Protein AF-A0A3D6BNQ5-F1 (afdb_monomer)

Mean predicted aligned error: 3.82 Å

Secondary structure (DSSP, 8-state):
-----EE---SS-SGGG--TT---TTT---SEEEEEEEETTEEEEEEEEE-------TT-HHHHS---------

Radius of gyration: 15.72 Å; Cα contacts (8 Å, |Δi|>4): 66; chains: 1; bounding box: 34×34×42 Å

Foldseek 3Di:
DPPDEAEDDDPDWCVVVDDPVDDDPPPDDGQWDWDWDDDPNDTHHTYIYGDDDDDDDPPDCCVVPVPDDDDDDD

pLDDT: mean 94.42, std 8.0, range [49.03, 98.5]

Structure (mmCIF, N/CA/C/O backbone):
data_AF-A0A3D6BNQ5-F1
#
_entry.id   AF-A0A3D6BNQ5-F1
#
loop_
_atom_site.group_PDB
_atom_site.id
_atom_site.type_symbol
_atom_site.label_atom_id
_atom_site.label_alt_id
_atom_site.label_comp_id
_atom_site.label_asym_id
_atom_site.label_entity_id
_atom_site.label_seq_id
_atom_site.pdbx_PDB_ins_code
_atom_site.Cartn_x
_atom_site.Cartn_y
_atom_site.Cartn_z
_atom_site.occupancy
_atom_site.B_iso_or_equiv
_atom_site.auth_seq_id
_atom_site.auth_comp_id
_atom_site.auth_asym_id
_atom_site.auth_atom_id
_atom_site.pdbx_PDB_model_num
ATOM 1 N N . MET A 1 1 ? -2.779 23.008 6.747 1.00 49.03 1 MET A N 1
ATOM 2 C CA . MET A 1 1 ? -2.267 21.840 7.492 1.00 49.03 1 MET A CA 1
ATOM 3 C C . MET A 1 1 ? -1.103 21.287 6.697 1.00 49.03 1 MET A C 1
ATOM 5 O O . MET A 1 1 ? -1.284 21.030 5.514 1.00 49.03 1 MET A O 1
ATOM 9 N N . SER A 1 2 ? 0.094 21.227 7.278 1.00 53.31 2 SER A N 1
ATOM 10 C CA . SER A 1 2 ? 1.245 20.647 6.582 1.00 53.31 2 SER A CA 1
ATOM 11 C C . SER A 1 2 ? 1.131 19.129 6.690 1.00 53.31 2 SER A C 1
ATOM 13 O O . SER A 1 2 ? 1.397 18.566 7.748 1.00 53.31 2 SER A O 1
ATOM 15 N N . ASN A 1 3 ? 0.643 18.477 5.635 1.00 71.12 3 ASN A N 1
ATOM 16 C CA . ASN A 1 3 ? 0.548 17.019 5.581 1.00 71.12 3 ASN A CA 1
ATOM 17 C C . ASN A 1 3 ? 1.936 16.473 5.246 1.00 71.12 3 ASN A C 1
ATOM 19 O O . ASN A 1 3 ? 2.282 16.298 4.079 1.00 71.12 3 ASN A O 1
ATOM 23 N N . ASN A 1 4 ? 2.763 16.289 6.274 1.00 91.00 4 ASN A N 1
ATOM 24 C CA . ASN A 1 4 ? 4.113 15.776 6.102 1.00 91.00 4 ASN A CA 1
ATOM 25 C C . ASN A 1 4 ? 4.050 14.255 5.903 1.00 91.00 4 ASN A C 1
ATOM 27 O O . ASN A 1 4 ? 3.806 13.515 6.854 1.00 91.00 4 ASN A O 1
ATOM 31 N N . ILE A 1 5 ? 4.211 13.807 4.658 1.00 96.81 5 ILE A N 1
ATOM 32 C CA . ILE A 1 5 ? 4.244 12.387 4.297 1.00 96.81 5 ILE A CA 1
ATOM 33 C C . ILE A 1 5 ? 5.695 11.914 4.372 1.00 96.81 5 ILE A C 1
ATOM 35 O O . ILE A 1 5 ? 6.560 12.425 3.661 1.00 96.81 5 ILE A O 1
ATOM 39 N N . SER A 1 6 ? 5.957 10.918 5.215 1.00 97.62 6 SER A N 1
ATOM 40 C CA . SER A 1 6 ? 7.263 10.255 5.287 1.00 97.62 6 SER A CA 1
ATOM 41 C C . SER A 1 6 ? 7.509 9.441 4.010 1.00 97.62 6 SER A C 1
ATOM 43 O O . SER A 1 6 ? 6.602 8.771 3.521 1.00 97.62 6 SER A O 1
ATOM 45 N N . ILE A 1 7 ? 8.721 9.490 3.445 1.00 97.88 7 ILE A N 1
ATOM 46 C CA . ILE A 1 7 ? 9.058 8.769 2.207 1.00 97.88 7 ILE A CA 1
ATOM 47 C C . ILE A 1 7 ? 10.319 7.934 2.409 1.00 97.88 7 ILE A C 1
ATOM 49 O O . ILE A 1 7 ? 11.410 8.471 2.596 1.00 97.88 7 ILE A O 1
ATOM 53 N N . THR A 1 8 ? 10.177 6.617 2.267 1.00 98.25 8 THR A N 1
ATOM 54 C CA . THR A 1 8 ? 11.286 5.657 2.252 1.00 98.25 8 THR A CA 1
ATOM 55 C C . THR A 1 8 ? 11.428 5.049 0.859 1.00 98.25 8 THR A C 1
ATOM 57 O 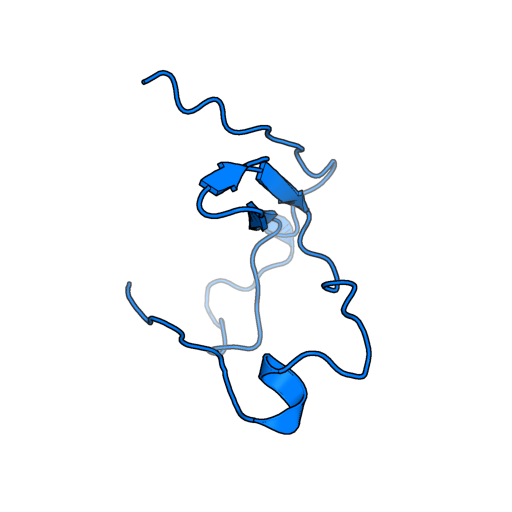O . THR A 1 8 ? 10.571 4.302 0.389 1.00 98.25 8 THR A O 1
ATOM 60 N N . LYS A 1 9 ? 12.530 5.365 0.169 1.00 98.06 9 LYS A N 1
ATOM 61 C CA . LYS A 1 9 ? 12.789 4.884 -1.197 1.00 98.06 9 LYS A CA 1
ATOM 62 C C . LYS A 1 9 ? 13.400 3.480 -1.198 1.00 98.06 9 LYS A C 1
ATOM 64 O O . LYS A 1 9 ? 14.177 3.133 -0.311 1.00 98.06 9 LYS A O 1
ATOM 69 N N . VAL A 1 10 ? 13.103 2.692 -2.236 1.00 97.88 10 VAL A N 1
ATOM 70 C CA . VAL A 1 10 ? 13.830 1.440 -2.496 1.00 97.88 10 VAL A CA 1
ATOM 71 C C . VAL A 1 10 ? 15.238 1.757 -2.999 1.00 97.88 10 VAL A C 1
ATOM 73 O O . VAL A 1 10 ? 15.457 2.782 -3.642 1.00 97.88 10 VAL A O 1
ATOM 76 N N . LYS A 1 11 ? 16.201 0.867 -2.733 1.00 96.81 11 LYS A N 1
ATOM 77 C CA . LYS A 1 11 ? 17.584 1.022 -3.224 1.00 96.81 11 LYS A CA 1
ATOM 78 C C . LYS A 1 11 ? 17.707 0.788 -4.731 1.00 96.81 11 LYS A C 1
ATOM 80 O O . LYS A 1 11 ? 18.536 1.415 -5.377 1.00 96.81 11 LYS A O 1
ATOM 85 N N . LYS A 1 12 ? 16.906 -0.133 -5.274 1.00 96.44 12 LYS A N 1
ATOM 86 C CA . LYS A 1 12 ? 16.879 -0.497 -6.692 1.00 96.44 12 LYS A CA 1
ATOM 87 C C . LYS A 1 12 ? 15.435 -0.748 -7.111 1.00 96.44 12 LYS A C 1
ATOM 89 O O . LYS A 1 12 ? 14.738 -1.500 -6.433 1.00 96.44 12 LYS A O 1
ATOM 94 N N . SER A 1 13 ? 15.015 -0.108 -8.197 1.00 96.88 13 SER A N 1
ATOM 95 C CA . SER A 1 13 ? 13.683 -0.291 -8.772 1.00 96.88 13 SER A CA 1
ATOM 96 C C . SER A 1 13 ? 13.592 -1.601 -9.554 1.00 96.88 13 SER A C 1
ATOM 98 O O . SER A 1 13 ? 14.588 -2.070 -10.109 1.00 96.88 13 SER A O 1
ATOM 100 N N . LYS A 1 14 ? 12.389 -2.179 -9.616 1.00 94.31 14 LYS A N 1
ATOM 101 C CA . LYS A 1 14 ? 12.081 -3.329 -10.480 1.00 94.31 14 LYS A CA 1
ATOM 102 C C . LYS A 1 14 ? 11.782 -2.934 -11.932 1.00 94.31 14 LYS A C 1
ATOM 104 O O . LYS A 1 14 ? 11.616 -3.825 -12.758 1.00 94.31 14 LYS A O 1
ATOM 109 N N . VAL A 1 15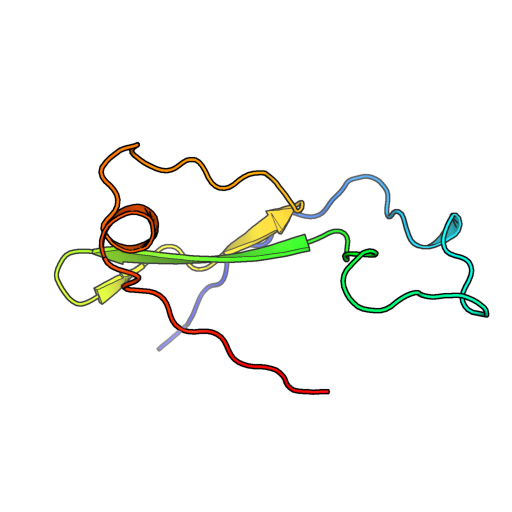 ? 11.722 -1.635 -12.248 1.00 94.50 15 VAL A N 1
ATOM 110 C CA . VAL A 1 15 ? 11.292 -1.120 -13.562 1.00 94.50 15 VAL A CA 1
ATOM 111 C C . VAL A 1 15 ? 12.104 -1.677 -14.733 1.00 94.50 15 VAL A C 1
ATOM 113 O O . VAL A 1 15 ? 11.529 -2.002 -15.765 1.00 94.50 15 VAL A O 1
ATOM 116 N N . ASP A 1 16 ? 13.411 -1.877 -14.552 1.00 93.88 16 ASP A N 1
ATOM 117 C CA . ASP A 1 16 ? 14.300 -2.379 -15.609 1.00 93.88 16 ASP A CA 1
ATOM 118 C C . ASP A 1 16 ? 13.987 -3.828 -16.020 1.00 93.88 16 ASP A C 1
ATOM 120 O O . ASP A 1 16 ? 14.379 -4.268 -17.097 1.00 93.88 16 ASP A O 1
ATOM 124 N N . ALA A 1 17 ? 13.312 -4.588 -15.153 1.00 91.00 17 ALA A N 1
ATOM 125 C CA . ALA A 1 17 ? 12.936 -5.979 -15.393 1.00 91.00 17 ALA A CA 1
ATOM 126 C C . ALA A 1 17 ? 11.484 -6.131 -15.886 1.00 91.00 17 ALA A C 1
ATOM 128 O O . ALA A 1 17 ? 11.005 -7.257 -16.029 1.00 91.00 17 ALA A O 1
ATOM 129 N N . LEU A 1 18 ? 10.768 -5.023 -16.103 1.00 93.50 18 LEU A N 1
ATOM 130 C CA . LEU A 1 18 ? 9.367 -5.028 -16.507 1.00 93.50 18 LEU A CA 1
ATOM 131 C C . LEU A 1 18 ? 9.227 -5.107 -18.034 1.00 93.50 18 LEU A C 1
ATOM 133 O O . LEU A 1 18 ? 9.764 -4.271 -18.759 1.00 93.50 18 LEU A O 1
ATOM 137 N N . ASP A 1 19 ? 8.442 -6.068 -18.523 1.00 94.12 19 ASP A N 1
ATOM 138 C CA . ASP A 1 19 ? 8.012 -6.098 -19.923 1.00 94.12 19 ASP A CA 1
ATOM 139 C C . ASP A 1 19 ? 6.815 -5.159 -20.130 1.00 94.12 19 ASP A C 1
ATOM 141 O O . ASP A 1 19 ? 5.669 -5.495 -19.826 1.00 94.12 19 ASP A O 1
ATOM 145 N N . PHE A 1 20 ? 7.079 -3.968 -20.669 1.00 92.81 20 PHE A N 1
ATOM 146 C CA . PHE A 1 20 ? 6.048 -2.963 -20.936 1.00 92.81 20 PHE A CA 1
ATOM 147 C C . PHE A 1 20 ? 5.038 -3.369 -22.016 1.00 92.81 20 PHE A C 1
ATOM 149 O O . PHE A 1 20 ? 3.960 -2.779 -22.077 1.00 92.81 20 PHE A O 1
ATOM 156 N N . ASN A 1 21 ? 5.346 -4.371 -22.844 1.00 95.94 21 ASN A N 1
ATOM 157 C CA . ASN A 1 21 ? 4.413 -4.866 -23.856 1.00 95.94 21 ASN A CA 1
ATOM 158 C C . ASN A 1 21 ? 3.438 -5.908 -23.292 1.00 95.94 21 ASN A C 1
ATOM 160 O O . ASN A 1 21 ? 2.446 -6.227 -23.948 1.00 95.94 21 ASN A O 1
ATOM 164 N N . ASN A 1 22 ? 3.697 -6.434 -22.091 1.00 94.56 22 ASN A N 1
ATOM 165 C CA . ASN A 1 22 ? 2.894 -7.486 -21.483 1.00 94.56 22 ASN A CA 1
ATOM 166 C C . ASN A 1 22 ? 2.778 -7.311 -19.960 1.00 94.56 22 ASN A C 1
ATOM 168 O O . ASN A 1 22 ? 3.440 -7.994 -19.177 1.00 94.56 22 ASN A O 1
ATOM 172 N N . ILE A 1 23 ? 1.893 -6.403 -19.538 1.00 93.88 23 ILE A N 1
ATOM 173 C CA . ILE A 1 23 ? 1.589 -6.158 -18.122 1.00 93.88 23 ILE A CA 1
ATOM 174 C C . ILE A 1 23 ? 0.192 -6.712 -17.797 1.00 93.88 23 ILE A C 1
ATOM 176 O O . ILE A 1 23 ? -0.807 -6.014 -18.003 1.00 93.88 23 ILE A O 1
ATOM 180 N N . PRO A 1 24 ? 0.084 -7.955 -17.293 1.00 92.19 24 PRO A N 1
ATOM 181 C CA . PRO A 1 24 ? -1.190 -8.499 -16.841 1.00 92.19 24 PRO A CA 1
ATOM 182 C C . PRO A 1 24 ? -1.786 -7.678 -15.687 1.00 92.19 24 PRO A C 1
ATOM 184 O O . PRO A 1 24 ? -1.086 -7.204 -14.788 1.00 92.19 24 PRO A O 1
ATOM 187 N N . LEU A 1 25 ? -3.110 -7.508 -15.717 1.00 92.38 25 LEU A N 1
ATOM 188 C CA . LEU A 1 25 ? -3.850 -6.752 -14.708 1.00 92.38 25 LEU A CA 1
ATOM 189 C C . LEU A 1 25 ? -3.814 -7.469 -13.348 1.00 92.38 25 LEU A C 1
ATOM 191 O O . LEU A 1 25 ? -4.149 -8.646 -13.256 1.00 92.38 25 LEU A O 1
ATOM 195 N N . GLY A 1 26 ? -3.479 -6.734 -12.283 1.00 91.62 26 GLY A N 1
ATOM 196 C CA . GLY A 1 26 ? -3.623 -7.199 -10.896 1.00 91.62 26 GLY A CA 1
ATOM 197 C C . GLY A 1 26 ? -2.541 -8.161 -10.396 1.00 91.62 26 GLY A C 1
ATOM 198 O O . GLY A 1 26 ? -2.638 -8.637 -9.269 1.00 91.62 26 GLY A O 1
ATOM 199 N N . THR A 1 27 ? -1.511 -8.443 -11.195 1.00 92.44 27 THR A N 1
ATOM 200 C CA . THR A 1 27 ? -0.419 -9.361 -10.817 1.00 92.44 27 THR A CA 1
ATOM 201 C C . THR A 1 27 ? 0.954 -8.695 -10.770 1.00 92.44 27 THR A C 1
ATOM 203 O O . THR A 1 27 ? 1.889 -9.258 -10.205 1.00 92.44 27 THR A O 1
ATOM 206 N N . THR A 1 28 ? 1.083 -7.497 -11.341 1.00 93.31 28 THR A N 1
ATOM 207 C CA . THR A 1 28 ? 2.317 -6.706 -11.348 1.00 93.31 28 THR A CA 1
ATOM 208 C C . THR A 1 28 ? 2.105 -5.435 -10.533 1.00 93.31 28 THR A C 1
ATOM 210 O O . THR A 1 28 ? 1.206 -4.652 -10.830 1.00 93.31 28 THR A O 1
ATOM 213 N N . PHE A 1 29 ? 2.941 -5.223 -9.515 1.00 94.69 29 PHE A N 1
ATOM 214 C CA . PHE A 1 29 ? 2.834 -4.105 -8.572 1.00 94.69 29 PHE A CA 1
ATOM 215 C C . PHE A 1 29 ? 4.081 -3.215 -8.608 1.00 94.69 29 PHE A C 1
ATOM 217 O O . PHE A 1 29 ? 5.178 -3.681 -8.925 1.00 94.69 29 PHE A O 1
ATOM 224 N N . THR A 1 30 ? 3.916 -1.941 -8.251 1.00 95.56 30 THR A N 1
ATOM 225 C CA . THR A 1 30 ? 5.007 -0.960 -8.162 1.00 95.56 30 THR A CA 1
ATOM 226 C C . THR A 1 30 ? 5.908 -1.196 -6.947 1.00 95.56 30 THR A C 1
ATOM 228 O O . THR A 1 30 ? 5.604 -1.991 -6.059 1.00 95.56 30 THR A O 1
ATOM 231 N N . ASP A 1 31 ? 7.035 -0.482 -6.893 1.00 98.00 31 ASP A N 1
ATOM 232 C CA . ASP A 1 31 ? 8.031 -0.636 -5.824 1.00 98.00 31 ASP A CA 1
ATOM 233 C C . ASP A 1 31 ? 7.548 -0.153 -4.449 1.00 98.00 31 ASP A C 1
ATOM 235 O O . ASP A 1 31 ? 8.069 -0.595 -3.423 1.00 98.00 31 ASP A O 1
ATOM 239 N N . HIS A 1 32 ? 6.565 0.747 -4.425 1.00 98.50 32 HIS A N 1
ATOM 240 C CA . HIS A 1 32 ? 6.090 1.430 -3.225 1.00 98.50 32 HIS A CA 1
ATOM 241 C C . HIS A 1 32 ? 4.591 1.270 -3.024 1.00 98.50 32 HIS A C 1
ATOM 243 O O . HIS A 1 32 ? 3.839 1.082 -3.980 1.00 98.50 32 HIS A O 1
ATOM 249 N N . MET A 1 33 ? 4.180 1.420 -1.769 1.00 98.31 33 MET A N 1
ATOM 250 C CA . MET A 1 33 ? 2.796 1.543 -1.329 1.00 98.31 33 MET A CA 1
A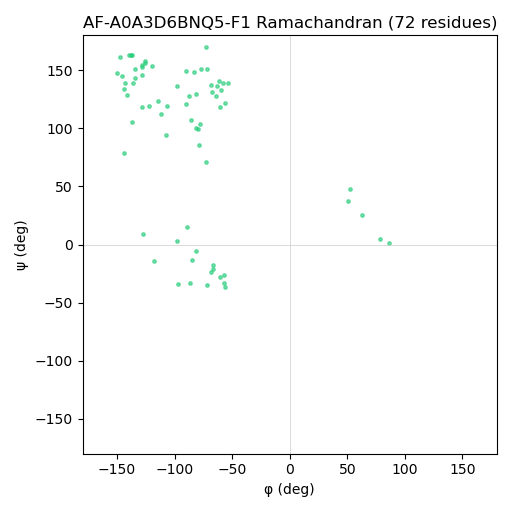TOM 251 C C . MET A 1 33 ? 2.634 2.774 -0.429 1.00 98.31 33 MET A C 1
ATOM 253 O O . MET A 1 33 ? 3.591 3.219 0.208 1.00 98.31 33 MET A O 1
ATOM 257 N N . PHE A 1 34 ? 1.420 3.319 -0.375 1.00 98.00 34 PHE A N 1
ATOM 258 C CA . PHE A 1 34 ? 1.038 4.333 0.607 1.00 98.00 34 PHE A CA 1
ATOM 259 C C . PHE A 1 34 ? 0.306 3.672 1.776 1.00 98.00 34 PHE A C 1
ATOM 261 O O . PHE A 1 34 ? -0.570 2.834 1.558 1.00 98.00 34 PHE A O 1
ATOM 268 N N . VAL A 1 35 ? 0.644 4.068 3.002 1.00 97.25 35 VAL A N 1
ATOM 269 C CA . VAL A 1 35 ? -0.023 3.622 4.229 1.00 97.25 35 VAL A CA 1
ATOM 270 C C . VAL A 1 35 ? -0.282 4.824 5.130 1.00 97.25 35 VAL A C 1
ATOM 272 O O . VAL A 1 35 ? 0.521 5.753 5.200 1.00 97.25 35 VAL A O 1
ATOM 275 N N . CYS A 1 36 ? -1.413 4.813 5.824 1.00 96.69 36 CYS A N 1
ATOM 276 C CA . CYS A 1 36 ? -1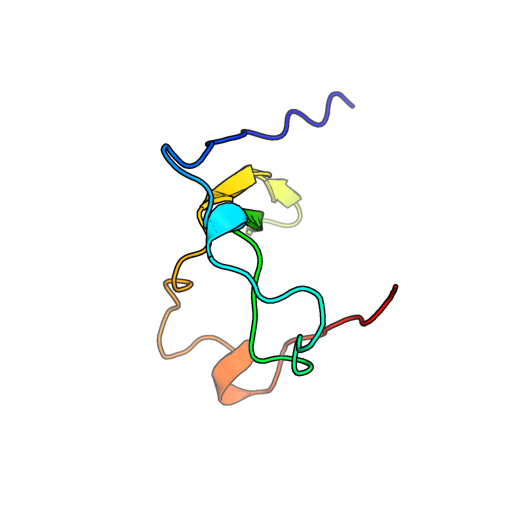.767 5.803 6.830 1.00 96.69 36 CYS A CA 1
ATOM 277 C C . CYS A 1 36 ? -2.520 5.082 7.943 1.00 96.69 36 CYS A C 1
ATOM 279 O O . CYS A 1 36 ? -3.412 4.279 7.656 1.00 96.69 36 CYS A O 1
ATOM 281 N N . ASP A 1 37 ? -2.158 5.354 9.190 1.00 95.44 37 ASP A N 1
ATOM 282 C CA . ASP A 1 37 ? -2.791 4.708 10.329 1.00 95.44 37 ASP A CA 1
ATOM 283 C C . ASP A 1 37 ? -3.990 5.555 10.777 1.00 95.44 37 ASP A C 1
ATOM 285 O O . ASP A 1 37 ? -3.994 6.783 10.640 1.00 95.44 37 ASP A O 1
ATOM 289 N N . TYR A 1 38 ? -5.018 4.903 11.314 1.00 94.50 38 TYR A N 1
ATOM 290 C CA . TYR A 1 38 ? -6.168 5.581 11.900 1.00 94.50 38 TYR A CA 1
ATOM 291 C C . TYR A 1 38 ? -6.328 5.152 13.351 1.00 94.50 38 TYR A C 1
ATOM 293 O O . TYR A 1 38 ? -6.546 3.974 13.638 1.00 94.50 38 TYR A O 1
ATOM 301 N N . GLU A 1 39 ? -6.233 6.113 14.261 1.00 95.00 39 GLU A N 1
ATOM 302 C CA . GLU A 1 39 ? -6.316 5.876 15.696 1.00 95.00 39 GLU A CA 1
ATOM 303 C C . GLU A 1 39 ? -7.063 7.033 16.369 1.00 95.00 39 GLU A C 1
ATOM 305 O O . GLU A 1 39 ? -6.897 8.195 16.007 1.00 95.00 39 GLU A O 1
ATOM 310 N N . GLN A 1 40 ? -7.939 6.713 17.329 1.00 95.81 40 GLN A N 1
ATOM 311 C CA . GLN A 1 40 ? -8.672 7.701 18.141 1.00 95.81 40 GLN A CA 1
ATOM 312 C C . GLN A 1 40 ? -9.382 8.806 17.333 1.00 95.81 40 GLN A C 1
ATOM 314 O O . GLN A 1 40 ? -9.455 9.963 17.742 1.00 95.81 40 GLN A O 1
ATOM 319 N N . GLY A 1 41 ? -9.942 8.449 16.177 1.00 95.81 41 GLY A N 1
ATOM 320 C CA . GLY A 1 41 ? -10.693 9.392 15.352 1.00 95.81 41 GLY A CA 1
ATOM 321 C C . GLY A 1 41 ? -9.839 10.207 14.375 1.00 95.81 41 GLY A C 1
ATOM 322 O O . GLY A 1 41 ? -10.388 11.042 13.655 1.00 95.81 41 GLY A O 1
ATOM 323 N N . GLN A 1 42 ? -8.522 9.988 14.329 1.00 96.50 42 GLN A N 1
ATOM 324 C CA . GLN A 1 42 ? -7.590 10.791 13.540 1.00 96.50 42 GLN A CA 1
ATOM 325 C C . GLN A 1 42 ? -6.701 9.933 12.641 1.00 96.50 42 GLN A C 1
ATOM 327 O O . GLN A 1 42 ? -6.289 8.831 12.995 1.00 96.50 42 GLN A O 1
ATOM 332 N N . TRP A 1 43 ? -6.387 10.480 11.467 1.00 95.38 43 TRP A N 1
ATOM 333 C CA . TRP A 1 43 ? -5.367 9.939 10.575 1.00 95.38 43 TRP A CA 1
ATOM 334 C C . TRP A 1 43 ? -3.987 10.390 11.034 1.00 95.38 43 TRP A C 1
ATOM 336 O O . TRP A 1 43 ? -3.757 11.586 11.226 1.00 95.38 43 TRP A O 1
ATOM 346 N N . ILE A 1 44 ? -3.072 9.440 11.175 1.00 95.44 44 ILE A N 1
ATOM 347 C CA . ILE A 1 44 ? -1.711 9.667 11.656 1.00 95.44 44 ILE A CA 1
ATOM 348 C C . ILE A 1 44 ? -0.709 8.867 10.816 1.00 95.44 44 ILE A C 1
ATOM 350 O O . ILE A 1 44 ? -1.062 7.930 10.103 1.00 95.44 44 ILE A O 1
ATOM 354 N N . ASN A 1 45 ? 0.568 9.241 10.899 1.00 95.31 45 ASN A N 1
ATOM 355 C CA . ASN A 1 45 ? 1.682 8.525 10.262 1.00 95.31 45 ASN A CA 1
ATOM 356 C C . ASN A 1 45 ? 1.522 8.237 8.746 1.00 95.31 45 ASN A C 1
ATOM 358 O O . ASN A 1 45 ? 1.785 7.105 8.316 1.00 95.31 45 ASN A O 1
ATOM 362 N N . PRO A 1 46 ? 1.128 9.218 7.906 1.00 97.12 46 PRO A N 1
ATOM 363 C CA . PRO A 1 46 ? 1.078 9.008 6.464 1.00 97.12 46 PRO A CA 1
ATOM 364 C C . PRO A 1 46 ? 2.488 8.748 5.918 1.00 97.12 46 PRO A C 1
ATOM 366 O O . PRO A 1 46 ? 3.422 9.525 6.155 1.00 97.12 46 PRO A O 1
ATOM 369 N N . ARG A 1 47 ? 2.649 7.657 5.169 1.00 97.50 47 ARG A N 1
ATOM 370 C CA . ARG A 1 47 ? 3.951 7.212 4.665 1.00 97.50 47 ARG A CA 1
ATOM 371 C C . ARG A 1 47 ? 3.869 6.566 3.288 1.00 97.50 47 ARG A C 1
ATOM 373 O O . ARG A 1 47 ? 2.918 5.857 2.971 1.00 97.50 47 ARG A O 1
ATOM 380 N N . ILE A 1 48 ? 4.904 6.799 2.491 1.00 98.38 48 ILE A N 1
ATOM 381 C CA . ILE A 1 48 ? 5.220 6.057 1.271 1.00 98.38 48 ILE A CA 1
ATOM 382 C C . ILE A 1 48 ? 6.429 5.184 1.588 1.00 98.38 48 ILE A C 1
ATOM 384 O O . ILE A 1 48 ? 7.502 5.688 1.929 1.00 98.38 48 ILE A O 1
ATOM 388 N N . GLU A 1 49 ? 6.264 3.875 1.470 1.00 98.12 49 GLU A N 1
ATOM 389 C CA . GLU A 1 49 ? 7.278 2.890 1.844 1.00 98.12 49 GLU A CA 1
ATOM 390 C C . GLU A 1 49 ? 7.347 1.746 0.824 1.00 98.12 49 GLU A C 1
ATOM 392 O O . GLU A 1 49 ? 6.443 1.620 -0.009 1.00 98.12 49 GLU A O 1
ATOM 397 N N . PRO A 1 50 ? 8.432 0.947 0.806 1.00 98.44 50 PRO A N 1
ATOM 398 C CA . PRO A 1 50 ? 8.523 -0.204 -0.082 1.00 98.44 50 PRO A CA 1
ATOM 399 C C . PR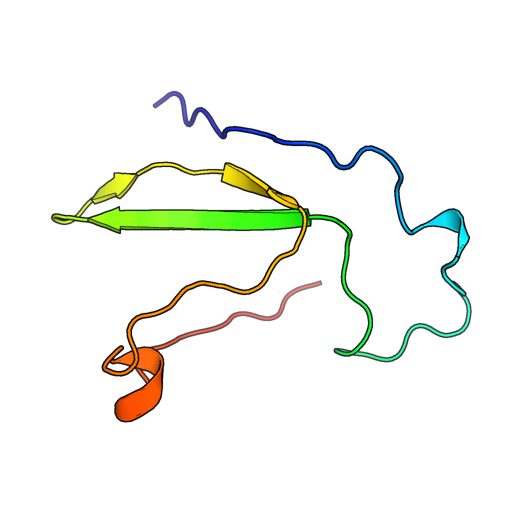O A 1 50 ? 7.321 -1.137 0.081 1.00 98.44 50 PRO A C 1
ATOM 401 O O . PRO A 1 50 ? 6.887 -1.395 1.202 1.00 98.44 50 PRO A O 1
ATOM 404 N N . LEU A 1 51 ? 6.807 -1.661 -1.034 1.00 97.88 51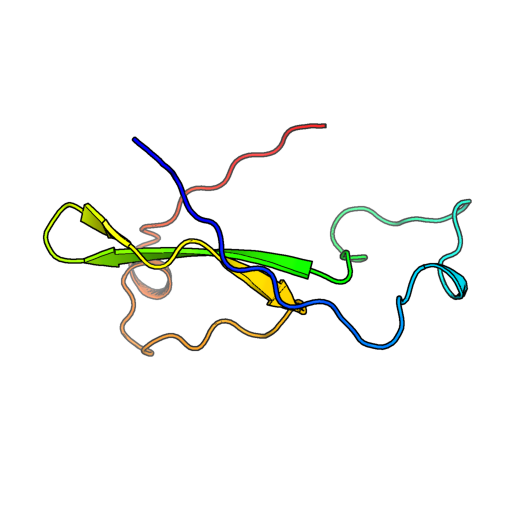 LEU A N 1
ATOM 405 C CA . LEU A 1 51 ? 5.708 -2.623 -1.016 1.00 97.88 51 LEU A CA 1
ATOM 406 C C . LEU A 1 51 ? 6.085 -3.838 -0.157 1.00 97.88 51 LEU A C 1
ATOM 408 O O . LEU A 1 51 ? 7.066 -4.531 -0.443 1.00 97.88 51 LEU A O 1
ATOM 412 N N . GLN A 1 52 ? 5.283 -4.107 0.870 1.00 96.94 52 GLN A N 1
ATOM 413 C CA . GLN A 1 52 ? 5.516 -5.176 1.837 1.00 96.94 52 GLN A CA 1
ATOM 414 C C . GLN A 1 52 ? 4.194 -5.772 2.348 1.00 96.94 52 GLN A C 1
ATOM 416 O O . GLN A 1 52 ? 3.143 -5.141 2.211 1.00 96.94 52 GLN A O 1
ATOM 421 N N . PRO A 1 53 ? 4.212 -6.983 2.938 1.00 97.31 53 PRO A N 1
ATOM 422 C CA . PRO A 1 53 ? 3.039 -7.537 3.607 1.00 97.31 53 PRO A CA 1
ATOM 423 C C . PRO A 1 53 ? 2.531 -6.622 4.728 1.00 97.31 53 PRO A C 1
ATOM 425 O O . PRO A 1 53 ? 3.318 -6.095 5.513 1.00 97.31 53 PRO A O 1
ATOM 428 N N . ILE A 1 54 ? 1.209 -6.484 4.844 1.00 95.00 54 ILE A N 1
ATOM 429 C CA . ILE A 1 54 ? 0.578 -5.707 5.918 1.00 95.00 54 ILE A CA 1
ATOM 430 C C . ILE A 1 54 ? 0.418 -6.605 7.147 1.00 95.00 54 ILE A C 1
ATOM 432 O O . ILE A 1 54 ? -0.442 -7.492 7.181 1.00 95.00 54 ILE A O 1
ATOM 436 N N . ALA A 1 55 ? 1.237 -6.372 8.173 1.00 94.25 55 ALA A N 1
ATOM 437 C CA . ALA A 1 55 ? 1.097 -7.048 9.459 1.00 94.25 55 ALA A CA 1
ATOM 438 C C . ALA A 1 55 ? -0.274 -6.720 10.072 1.00 94.25 55 ALA A C 1
ATOM 440 O O . ALA A 1 55 ? -0.584 -5.562 10.339 1.00 94.25 55 ALA A O 1
ATOM 441 N N . THR A 1 56 ? -1.101 -7.744 10.279 1.00 95.06 56 THR A N 1
ATOM 442 C CA . THR A 1 56 ? -2.498 -7.580 10.694 1.00 95.06 56 THR A CA 1
ATOM 443 C C . THR A 1 56 ? -2.835 -8.577 11.795 1.00 95.06 56 THR A C 1
ATOM 445 O O . THR A 1 56 ? -2.435 -9.739 11.730 1.00 95.06 56 THR A O 1
ATOM 448 N N . HIS A 1 57 ? -3.583 -8.140 12.810 1.00 96.75 57 HIS A N 1
ATOM 449 C CA . HIS A 1 57 ? -4.066 -9.039 13.856 1.00 96.75 57 HIS A CA 1
ATOM 450 C C . HIS A 1 57 ? -5.022 -10.091 13.252 1.00 96.75 57 HIS A C 1
ATOM 452 O O . HIS A 1 57 ? -5.915 -9.711 12.492 1.00 96.75 57 HIS A O 1
ATOM 458 N N . PRO A 1 58 ? -4.928 -11.387 13.611 1.00 97.38 58 PRO A N 1
ATOM 459 C CA . PRO A 1 58 ? -5.783 -12.430 13.034 1.00 97.38 58 PRO A CA 1
ATOM 460 C C . PRO A 1 58 ? -7.288 -12.184 13.196 1.00 97.38 58 PRO A C 1
ATOM 462 O O . PRO A 1 58 ? -8.075 -12.652 12.384 1.00 97.38 58 PRO A O 1
ATOM 465 N N . ALA A 1 59 ? -7.691 -11.441 14.229 1.00 97.44 59 ALA A N 1
ATOM 466 C CA . ALA A 1 59 ? -9.081 -11.050 14.490 1.00 97.44 59 ALA A CA 1
ATOM 467 C C . ALA A 1 59 ? -9.515 -9.722 13.827 1.00 97.44 59 ALA A C 1
ATOM 469 O O . ALA A 1 59 ? -10.522 -9.144 14.228 1.00 97.44 59 ALA A O 1
ATOM 470 N N . ALA A 1 60 ? -8.763 -9.185 12.860 1.00 96.62 60 ALA A N 1
ATOM 471 C CA . ALA A 1 60 ? -9.120 -7.924 12.209 1.00 96.62 60 ALA A CA 1
ATOM 472 C C . ALA A 1 60 ? -10.492 -8.005 11.518 1.00 96.62 60 ALA A C 1
ATOM 474 O O . ALA A 1 60 ? -10.766 -8.936 10.761 1.00 96.62 60 ALA A O 1
ATOM 475 N N . MET A 1 61 ? -11.344 -6.997 11.727 1.00 97.75 61 MET A N 1
ATOM 476 C CA . MET A 1 61 ? -12.715 -6.982 11.190 1.00 97.75 61 MET A CA 1
ATOM 477 C C . MET A 1 61 ? -12.766 -7.038 9.659 1.00 97.75 61 MET A C 1
ATOM 479 O O . MET A 1 61 ? -13.708 -7.596 9.103 1.00 97.75 61 MET A O 1
ATOM 483 N N . ALA A 1 62 ? -11.736 -6.530 8.976 1.00 96.75 62 ALA A N 1
ATOM 484 C CA . ALA A 1 62 ? -11.588 -6.671 7.529 1.00 96.75 62 ALA A CA 1
ATOM 485 C C . ALA A 1 62 ? -11.579 -8.146 7.077 1.00 96.75 62 ALA A C 1
ATOM 487 O O . ALA A 1 62 ? -12.101 -8.454 6.011 1.00 96.75 62 ALA A O 1
ATOM 488 N N . LEU A 1 63 ? -11.033 -9.053 7.897 1.00 96.62 63 LEU A N 1
ATOM 489 C CA . LEU A 1 63 ? -10.904 -10.480 7.585 1.00 96.62 63 LEU A CA 1
ATOM 490 C C . LEU A 1 63 ? -12.149 -11.294 7.962 1.00 96.62 63 LEU A C 1
ATOM 492 O O . LEU A 1 63 ? -12.464 -12.266 7.285 1.00 96.62 63 LEU A O 1
ATOM 496 N N . HIS A 1 64 ? -12.847 -10.915 9.038 1.00 97.88 64 HIS A N 1
ATOM 497 C CA . HIS A 1 64 ? -13.982 -11.691 9.571 1.00 97.88 64 HIS A CA 1
ATOM 498 C C . HIS A 1 64 ? -15.343 -11.179 9.111 1.00 97.88 64 HIS A C 1
ATOM 500 O O . HIS A 1 64 ? -16.267 -11.963 8.924 1.00 97.88 64 HIS A O 1
ATOM 506 N N . TYR A 1 65 ? -15.469 -9.866 8.928 1.00 97.50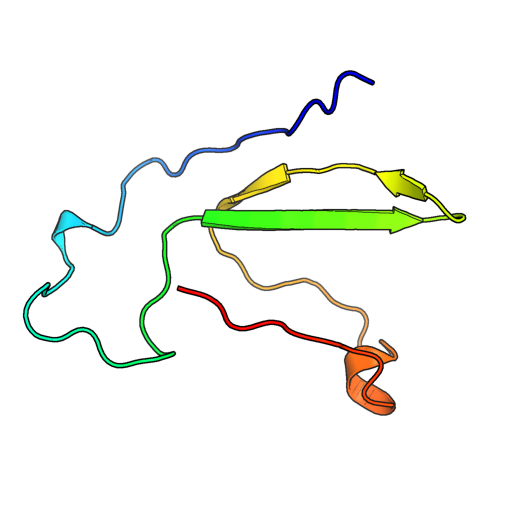 65 TYR A N 1
ATOM 507 C CA . TYR A 1 65 ? -16.751 -9.202 8.685 1.00 97.50 65 TYR A CA 1
ATOM 508 C C . TYR A 1 65 ? -16.733 -8.308 7.444 1.00 97.50 65 TYR A C 1
ATOM 510 O O . TYR A 1 65 ? -17.670 -7.546 7.224 1.00 97.50 65 TYR A O 1
ATOM 518 N N . GLY A 1 66 ? -15.669 -8.373 6.636 1.00 96.62 66 GLY A N 1
ATOM 519 C CA . GLY A 1 66 ? -15.568 -7.612 5.393 1.00 96.62 66 GLY A CA 1
ATOM 520 C C . GLY A 1 66 ? -15.573 -6.097 5.596 1.00 96.62 66 GLY A C 1
ATOM 521 O O . GLY A 1 66 ? -15.971 -5.371 4.690 1.00 96.62 66 GLY A O 1
ATOM 522 N N . GLN A 1 67 ? -15.147 -5.602 6.766 1.00 97.50 67 GLN A N 1
ATOM 523 C CA . GLN A 1 67 ? -15.010 -4.165 7.018 1.00 97.50 67 GLN A CA 1
ATOM 524 C C . GLN A 1 67 ? -13.793 -3.604 6.264 1.00 97.50 67 GLN A C 1
ATOM 526 O O . GLN A 1 67 ? -12.757 -3.288 6.849 1.00 97.50 67 GLN A O 1
ATOM 531 N N . ALA A 1 68 ? -13.921 -3.532 4.946 1.00 96.69 68 ALA A N 1
ATOM 532 C CA . ALA A 1 68 ? -12.927 -3.051 4.007 1.00 96.69 68 ALA A CA 1
ATOM 533 C C . ALA A 1 68 ? -13.638 -2.430 2.798 1.00 96.69 68 ALA A C 1
ATOM 535 O O . ALA A 1 68 ? -14.716 -2.867 2.399 1.00 96.69 68 ALA A O 1
ATOM 536 N N . ILE A 1 69 ? -13.018 -1.413 2.211 1.00 97.62 69 ILE A N 1
ATOM 537 C CA . ILE A 1 69 ? -13.465 -0.768 0.975 1.00 97.62 69 ILE A CA 1
ATOM 538 C C . ILE A 1 69 ? -12.255 -0.583 0.064 1.00 97.62 69 ILE A C 1
ATOM 540 O O . ILE A 1 69 ? -11.131 -0.449 0.549 1.00 97.62 69 ILE A O 1
ATOM 544 N N . PHE A 1 70 ? -12.477 -0.580 -1.246 1.00 97.62 70 PHE A N 1
ATOM 545 C CA . PHE A 1 7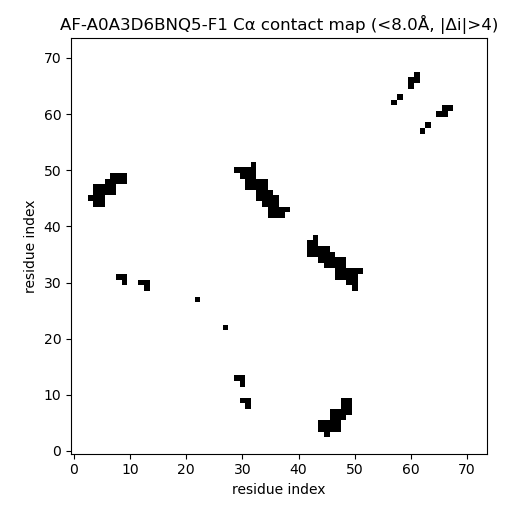0 ? -11.439 -0.298 -2.232 1.00 97.62 70 PHE A CA 1
ATOM 546 C C . PHE A 1 70 ? -11.984 0.624 -3.322 1.00 97.62 70 PHE A C 1
ATOM 548 O O . PHE A 1 70 ? -13.195 0.781 -3.473 1.00 97.62 70 PHE A O 1
ATOM 555 N N . GLU A 1 71 ? -11.071 1.228 -4.071 1.00 97.75 71 GLU A N 1
ATOM 556 C CA . GLU A 1 71 ? -11.352 2.081 -5.223 1.00 97.75 71 GLU A CA 1
ATOM 557 C C . GLU A 1 71 ? -10.506 1.574 -6.408 1.00 97.75 71 GLU A C 1
ATOM 559 O O . GLU A 1 71 ? -9.474 0.926 -6.194 1.00 97.75 71 GLU A O 1
ATOM 564 N N . GLY A 1 72 ? -10.964 1.799 -7.642 1.00 96.44 72 GLY A N 1
ATOM 565 C CA . GLY A 1 72 ? -10.186 1.533 -8.848 1.00 96.44 72 GLY A CA 1
ATOM 566 C C . GLY A 1 72 ? -10.309 2.654 -9.880 1.00 96.44 72 GLY A C 1
ATOM 567 O O . GLY A 1 72 ? -11.293 2.715 -10.615 1.00 96.44 72 GLY A O 1
ATOM 568 N N . MET A 1 73 ? -9.250 3.452 -10.009 1.00 95.31 73 MET A N 1
ATOM 569 C CA . MET A 1 73 ? -9.111 4.532 -10.990 1.00 95.31 73 MET A CA 1
ATOM 570 C C . MET A 1 73 ? -7.829 4.379 -11.827 1.00 95.31 73 MET A C 1
ATOM 572 O O . MET A 1 73 ? -6.884 3.697 -11.419 1.00 95.31 73 MET A O 1
ATOM 576 N N . LYS A 1 74 ? -7.805 4.992 -13.016 1.00 92.81 74 LYS A N 1
ATOM 577 C CA . LYS A 1 74 ? -6.632 5.102 -13.898 1.00 92.81 74 LYS A CA 1
ATOM 578 C C . LYS A 1 74 ? -6.422 6.548 -14.311 1.00 92.81 74 LYS A C 1
ATOM 580 O O . LYS A 1 74 ? -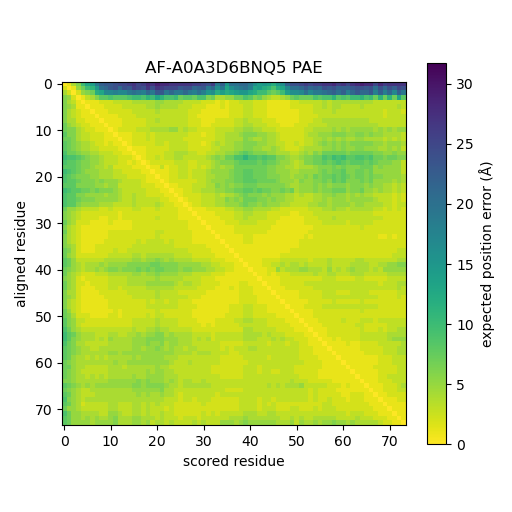7.446 7.216 -14.572 1.00 92.81 74 LYS A O 1
#

Nearest PDB structures (foldseek):
  1kt8-assembly1_A  TM=8.664E-01  e=1.964E-03  Homo sapiens
  2hdk-assembly1_B  TM=8.627E-01  e=4.415E-03  Homo sapiens
  2hgw-assembly1_A  TM=8.295E-01  e=3.857E-03  Homo sapiens
  2hgx-assembly1_B  TM=8.697E-01  e=6.187E-03  Homo sapiens
  5i5y-assembly1_A  TM=8.151E-01  e=7.082E-03  Homo sapiens

Organism: NCBI:txid1137281

Solvent-accessible surface area (backbone atoms only — not comparable to full-atom values): 5276 Å² total; per-residue (Å²): 131,88,82,75,64,48,76,49,81,70,95,70,77,65,68,90,79,56,57,87,93,66,75,64,87,93,77,71,79,69,68,57,41,80,49,66,47,78,56,98,93,40,81,43,77,42,31,37,32,56,61,70,87,79,90,68,67,94,84,38,51,49,79,78,69,59,65,69,86,87,85,89,86,132

InterPro domains:
  IPR005786 Branched-chain amino acid aminotransferase II [PTHR11825] (3-74)
  IPR036038 Aminotransferase-like, PLP-dependent enzymes [SSF56752] (4-74)
  IPR043131 Branched-chain-amino-acid aminotransferase-like, N-terminal [G3DSA:3.30.470.10] (1-74)

Sequence (74 aa):
MSNNISITKVKKSKVDALDFNNIPLGTTFTDHMFVCDYEQGQWINPRIEPLQPIATHPAAMALHYGQAIFEGMK